Protein AF-A0A702DBI2-F1 (afdb_monomer)

Radius of gyration: 19.5 Å; Cα contacts (8 Å, |Δi|>4): 67; chains: 1; bounding box: 51×29×57 Å

Mean predicted aligned error: 9.41 Å

pLDDT: mean 83.86, std 17.31, range [49.0, 98.06]

Solvent-accessible surface area (backbone atoms only — not comparable to full-atom values): 5584 Å² total; per-residue (Å²): 134,81,80,82,54,72,39,44,66,71,56,52,32,66,75,66,74,44,53,72,69,56,49,54,52,32,36,76,68,70,76,41,86,74,68,45,73,76,43,48,58,103,85,42,94,72,46,80,45,82,50,56,28,31,53,47,68,60,54,53,53,55,58,72,71,57,79,84,78,67,83,87,63,82,76,73,89,81,84,87,87,86,86,133

Secondary structure (DSSP, 8-state):
-PPPPEE-HHHHHHHHT--HHHHHHHHHTT-SPPPEE-S--TT-TTTT---EEEEHHHHHHHHHTPPP--TTTTTSTTS-----

Structure (mmCIF, N/CA/C/O backbone):
data_AF-A0A702DBI2-F1
#
_entry.id   AF-A0A702DBI2-F1
#
loop_
_atom_site.group_PDB
_atom_site.id
_atom_site.type_symbol
_atom_site.label_atom_id
_atom_site.label_alt_id
_atom_site.label_comp_id
_atom_site.label_asym_id
_atom_site.label_entity_id
_atom_site.label_seq_id
_atom_site.pdbx_PDB_ins_code
_atom_site.Cartn_x
_atom_site.Cartn_y
_atom_site.Cartn_z
_atom_site.occupancy
_atom_site.B_iso_or_equiv
_atom_site.auth_seq_id
_atom_site.auth_comp_id
_atom_site.auth_asym_id
_atom_site.auth_atom_id
_atom_site.pdbx_PDB_model_num
ATOM 1 N N . MET A 1 1 ? -4.241 2.036 -26.837 1.00 49.31 1 MET A N 1
ATOM 2 C CA . MET A 1 1 ? -4.540 1.722 -25.423 1.00 49.31 1 MET A CA 1
ATOM 3 C C . MET A 1 1 ? -3.543 2.473 -24.562 1.00 49.31 1 MET A C 1
ATOM 5 O O . MET A 1 1 ? -2.354 2.375 -24.839 1.00 49.31 1 MET A O 1
ATOM 9 N N . ASN A 1 2 ? -4.011 3.260 -23.593 1.00 81.19 2 ASN A N 1
ATOM 10 C CA . ASN A 1 2 ? -3.125 3.994 -22.688 1.00 81.19 2 ASN A CA 1
ATOM 11 C C . ASN A 1 2 ? -2.552 3.028 -21.651 1.00 81.19 2 ASN A C 1
ATOM 13 O O . ASN A 1 2 ? -3.283 2.193 -21.121 1.00 81.19 2 ASN A O 1
ATOM 17 N N . ALA A 1 3 ? -1.250 3.122 -21.385 1.00 81.94 3 ALA A N 1
ATOM 18 C CA . ALA A 1 3 ? -0.626 2.314 -20.350 1.00 81.94 3 ALA A CA 1
ATOM 19 C C . ALA A 1 3 ? -1.229 2.666 -18.973 1.00 81.94 3 ALA A C 1
ATOM 21 O O . ALA A 1 3 ? -1.435 3.851 -18.691 1.00 81.94 3 ALA A O 1
ATOM 22 N N . PRO A 1 4 ? -1.504 1.670 -18.115 1.00 88.75 4 PRO A N 1
ATOM 23 C CA . PRO A 1 4 ? -2.051 1.909 -16.787 1.00 88.75 4 PRO A CA 1
ATOM 24 C C . PRO A 1 4 ? -1.072 2.726 -15.944 1.00 88.75 4 PRO A C 1
ATOM 26 O O . PRO A 1 4 ? 0.137 2.473 -15.927 1.00 88.75 4 PRO A O 1
ATOM 29 N N . ARG A 1 5 ? -1.605 3.722 -15.236 1.00 96.12 5 ARG A N 1
ATOM 30 C CA . ARG A 1 5 ? -0.820 4.625 -14.397 1.00 96.12 5 ARG A CA 1
ATOM 31 C C . ARG A 1 5 ? -0.302 3.891 -13.162 1.00 96.12 5 ARG A C 1
ATOM 33 O O . ARG A 1 5 ? -1.056 3.217 -12.463 1.00 96.12 5 ARG A O 1
ATOM 40 N N . LEU A 1 6 ? 0.993 4.046 -12.889 1.00 96.88 6 LEU A N 1
ATOM 41 C CA . LEU A 1 6 ? 1.662 3.446 -11.738 1.00 96.88 6 LEU A CA 1
ATOM 42 C C . LEU A 1 6 ? 1.938 4.498 -10.663 1.00 96.88 6 LEU A C 1
ATOM 44 O O . LEU A 1 6 ? 2.521 5.546 -10.947 1.00 96.88 6 LE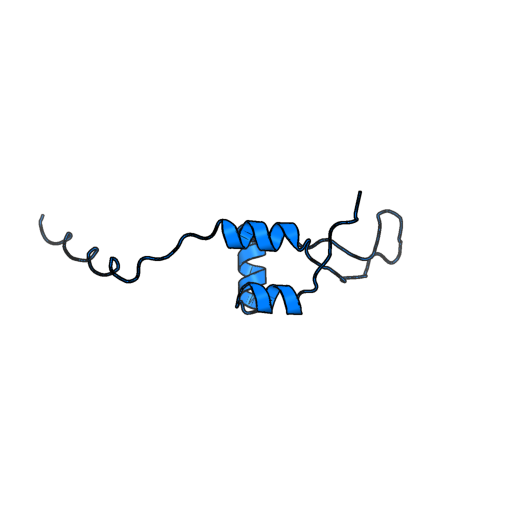U A O 1
ATOM 48 N N . ILE A 1 7 ? 1.567 4.196 -9.421 1.00 97.81 7 ILE A N 1
ATOM 49 C CA . ILE A 1 7 ? 1.768 5.070 -8.263 1.00 97.81 7 ILE A CA 1
ATOM 50 C C . ILE A 1 7 ? 2.727 4.450 -7.247 1.00 97.81 7 ILE A C 1
ATOM 52 O O . ILE A 1 7 ? 2.764 3.239 -7.015 1.00 97.81 7 ILE A O 1
ATOM 56 N N . LYS A 1 8 ? 3.556 5.303 -6.642 1.00 97.38 8 LYS A N 1
ATOM 57 C CA . LYS A 1 8 ? 4.543 4.898 -5.636 1.00 97.38 8 LYS A CA 1
ATOM 58 C C . LYS A 1 8 ? 3.911 4.768 -4.258 1.00 97.38 8 LYS A C 1
ATOM 60 O O . LYS A 1 8 ? 2.892 5.382 -3.967 1.00 97.38 8 LYS A O 1
ATOM 65 N N . LEU A 1 9 ? 4.602 4.037 -3.383 1.00 96.88 9 LEU A N 1
ATOM 66 C CA . LEU A 1 9 ? 4.185 3.782 -2.004 1.00 96.88 9 LEU A CA 1
ATOM 67 C C . LEU A 1 9 ? 3.703 5.043 -1.272 1.00 96.88 9 LEU A C 1
ATOM 69 O O . LEU A 1 9 ? 2.672 4.990 -0.624 1.00 96.88 9 LEU A O 1
ATOM 73 N N . LYS A 1 10 ? 4.401 6.180 -1.407 1.00 97.12 10 LYS A N 1
ATOM 74 C CA . LYS A 1 10 ? 3.988 7.441 -0.768 1.00 97.12 10 LYS A CA 1
ATOM 75 C C . LYS A 1 10 ? 2.545 7.830 -1.132 1.00 97.12 10 LYS A C 1
ATOM 77 O O . LYS A 1 10 ? 1.753 8.076 -0.235 1.00 97.12 10 LYS A O 1
ATOM 82 N N . ILE A 1 11 ? 2.201 7.779 -2.419 1.00 98.06 11 ILE A N 1
ATOM 83 C CA . ILE A 1 11 ? 0.861 8.109 -2.927 1.00 98.06 11 ILE A CA 1
ATOM 84 C C . ILE A 1 11 ? -0.177 7.088 -2.449 1.00 98.06 11 ILE A C 1
ATOM 86 O O . ILE A 1 11 ? -1.267 7.460 -2.034 1.00 98.06 11 ILE A O 1
ATOM 90 N N . VAL A 1 12 ? 0.171 5.796 -2.432 1.00 97.94 12 VAL A N 1
ATOM 91 C CA . VAL A 1 12 ? -0.726 4.742 -1.922 1.00 97.94 12 VAL A CA 1
ATOM 92 C C . VAL A 1 12 ? -1.084 4.978 -0.450 1.00 97.94 12 VAL A C 1
ATOM 94 O O . VAL A 1 12 ? -2.243 4.832 -0.065 1.00 97.94 12 VAL A O 1
ATOM 97 N N . LEU A 1 13 ? -0.106 5.364 0.375 1.00 97.69 13 LEU A N 1
ATOM 98 C CA . LEU A 1 13 ? -0.339 5.670 1.790 1.00 97.69 13 LEU A CA 1
ATOM 99 C C . LEU A 1 13 ? -1.213 6.915 1.969 1.00 97.69 13 LEU A C 1
ATOM 101 O O . LEU A 1 13 ? -2.072 6.911 2.847 1.00 97.69 13 LEU A O 1
ATOM 105 N N . GLU A 1 14 ? -1.023 7.939 1.131 1.00 96.62 14 GLU A N 1
ATOM 106 C CA . GLU A 1 14 ? -1.860 9.146 1.113 1.00 96.62 14 GLU A CA 1
ATOM 107 C C . GLU A 1 14 ? -3.315 8.814 0.744 1.00 96.62 14 GLU A C 1
ATOM 109 O O . GLU A 1 14 ? -4.229 9.277 1.419 1.00 96.62 14 GLU A O 1
ATOM 114 N N . TYR A 1 15 ? -3.544 7.951 -0.251 1.00 95.94 15 TYR A N 1
ATOM 115 C CA . TYR A 1 15 ? -4.895 7.540 -0.665 1.00 95.94 15 TYR A CA 1
ATOM 116 C C . TYR A 1 15 ? -5.618 6.709 0.394 1.00 95.94 15 TYR A C 1
ATOM 118 O O . TYR A 1 15 ? -6.815 6.876 0.615 1.00 95.94 15 TYR A O 1
ATOM 126 N N . CYS A 1 16 ? -4.897 5.797 1.045 1.00 94.69 16 CYS A N 1
ATOM 127 C CA . CYS A 1 16 ? -5.507 4.817 1.943 1.00 94.69 16 CYS A CA 1
ATOM 128 C C . CYS A 1 16 ? -5.503 5.249 3.415 1.00 94.69 16 CYS A C 1
ATOM 130 O O . CYS A 1 16 ? -6.037 4.523 4.251 1.00 94.69 16 CYS A O 1
ATOM 132 N N . ALA A 1 17 ? -4.858 6.375 3.748 1.00 94.19 17 ALA A N 1
ATOM 133 C CA . ALA A 1 17 ? -4.615 6.825 5.121 1.00 94.19 17 ALA A CA 1
ATOM 134 C C . ALA A 1 17 ? -4.001 5.726 6.021 1.00 94.19 17 ALA A C 1
ATOM 136 O O . ALA A 1 17 ? -4.321 5.594 7.203 1.00 94.19 17 ALA A O 1
ATOM 137 N N . PHE A 1 18 ? -3.112 4.905 5.454 1.00 94.31 18 PHE A N 1
ATOM 138 C CA . PHE A 1 18 ? -2.455 3.806 6.161 1.00 94.31 18 PHE A CA 1
ATOM 139 C C . PHE A 1 18 ? -1.033 4.158 6.577 1.00 94.31 18 PHE A C 1
ATOM 141 O O . PHE A 1 18 ? -0.304 4.866 5.885 1.00 94.31 18 PHE A O 1
ATOM 148 N N . SER A 1 19 ? -0.583 3.550 7.675 1.00 97.25 19 SER A N 1
ATOM 149 C CA . SER A 1 19 ? 0.848 3.410 7.921 1.00 97.25 19 SER A CA 1
ATOM 150 C C . SER A 1 19 ? 1.440 2.351 6.987 1.00 97.25 19 SER A C 1
ATOM 152 O O . SER A 1 19 ? 0.764 1.404 6.574 1.00 97.25 19 SER A O 1
ATOM 154 N N . ARG A 1 20 ? 2.745 2.452 6.712 1.00 97.06 20 ARG A N 1
ATOM 155 C CA . ARG A 1 20 ? 3.486 1.434 5.943 1.00 97.06 20 ARG A CA 1
ATOM 156 C C . ARG A 1 20 ? 3.304 0.030 6.517 1.00 97.06 20 ARG A C 1
ATOM 158 O O . ARG A 1 20 ? 3.084 -0.915 5.769 1.00 97.06 20 ARG A O 1
ATOM 165 N N . ALA A 1 21 ? 3.385 -0.103 7.841 1.00 97.81 21 ALA A N 1
ATOM 166 C CA . ALA A 1 21 ? 3.236 -1.389 8.513 1.00 97.81 21 ALA A CA 1
ATOM 167 C C . ALA A 1 21 ? 1.845 -1.990 8.266 1.00 97.81 21 ALA A C 1
ATOM 169 O O . ALA A 1 21 ? 1.735 -3.167 7.935 1.00 97.81 21 ALA A O 1
ATOM 170 N N . THR A 1 22 ? 0.787 -1.181 8.373 1.00 97.88 22 THR A N 1
ATOM 171 C CA . THR A 1 22 ? -0.583 -1.632 8.096 1.00 97.88 22 THR A CA 1
ATOM 172 C C . THR A 1 22 ? -0.765 -2.035 6.642 1.00 97.88 22 THR A C 1
ATOM 174 O O . THR A 1 22 ? -1.331 -3.098 6.402 1.00 97.88 22 THR A O 1
ATOM 177 N N . LEU A 1 23 ? -0.227 -1.267 5.693 1.00 97.62 23 LEU A N 1
ATOM 178 C CA . LEU A 1 23 ? -0.263 -1.633 4.278 1.00 97.62 23 LEU A CA 1
ATOM 179 C C . LEU A 1 23 ? 0.324 -3.033 4.049 1.00 97.62 23 LEU A C 1
ATOM 181 O O . LEU A 1 23 ? -0.345 -3.894 3.486 1.00 97.62 23 LEU A O 1
ATOM 185 N N . TYR A 1 24 ? 1.538 -3.295 4.542 1.00 96.44 24 TYR A N 1
ATOM 186 C CA . TYR A 1 24 ? 2.172 -4.602 4.352 1.00 96.44 24 TYR A CA 1
ATOM 187 C C . TYR A 1 24 ? 1.439 -5.741 5.068 1.00 96.44 24 TYR A C 1
ATOM 189 O O . TYR A 1 24 ? 1.386 -6.844 4.528 1.00 96.44 24 TYR A O 1
ATOM 197 N N . ARG A 1 25 ? 0.826 -5.500 6.239 1.00 98.06 25 ARG A N 1
ATOM 198 C CA . ARG A 1 25 ? -0.046 -6.508 6.871 1.00 98.06 25 ARG A CA 1
ATOM 199 C C . ARG A 1 25 ? -1.261 -6.826 6.002 1.00 98.06 25 ARG A C 1
ATOM 201 O O . ARG A 1 25 ? -1.602 -7.995 5.882 1.00 98.06 25 ARG A O 1
ATOM 208 N N . GLN A 1 26 ? -1.893 -5.816 5.400 1.00 97.31 26 GLN A N 1
ATOM 209 C CA . GLN A 1 26 ? -3.055 -6.023 4.531 1.00 97.31 26 GLN A CA 1
ATOM 210 C C . GLN A 1 26 ? -2.680 -6.748 3.235 1.00 97.31 26 GLN A C 1
ATOM 212 O O . GLN A 1 26 ? -3.414 -7.638 2.822 1.00 97.31 26 GLN A O 1
ATOM 217 N N . ILE A 1 27 ? -1.523 -6.429 2.641 1.00 97.00 27 ILE A N 1
A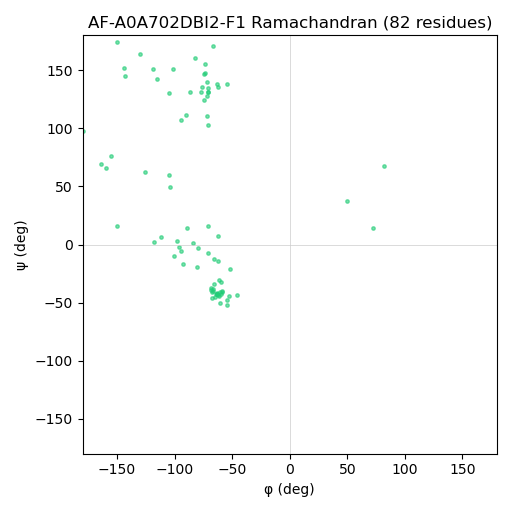TOM 218 C CA . ILE A 1 27 ? -0.987 -7.164 1.483 1.00 97.00 27 ILE A CA 1
ATOM 219 C C . ILE A 1 27 ? -0.741 -8.628 1.866 1.00 97.00 27 ILE A C 1
ATOM 221 O O . ILE A 1 27 ? -1.249 -9.524 1.206 1.00 97.00 27 ILE A O 1
ATOM 225 N N . LYS A 1 28 ? -0.043 -8.887 2.984 1.00 96.81 28 LYS A N 1
ATOM 226 C CA . LYS A 1 28 ? 0.213 -10.257 3.466 1.00 96.81 28 LYS A CA 1
ATOM 227 C C . LYS A 1 28 ? -1.078 -11.032 3.763 1.00 96.81 28 LYS A C 1
ATOM 229 O O . LYS A 1 28 ? -1.104 -12.245 3.600 1.00 96.81 28 LYS A O 1
ATOM 234 N N . ALA A 1 29 ? -2.126 -10.343 4.210 1.00 97.12 29 ALA A N 1
ATOM 235 C CA . ALA A 1 29 ? -3.441 -10.928 4.460 1.00 97.12 29 ALA A CA 1
ATOM 236 C C . ALA A 1 29 ? -4.289 -11.116 3.184 1.00 97.12 29 ALA A C 1
ATOM 238 O O . ALA A 1 29 ? -5.403 -11.615 3.282 1.00 97.12 29 ALA A O 1
ATOM 239 N N . GLY A 1 30 ? -3.811 -10.697 2.005 1.00 96.56 30 GLY A N 1
ATOM 240 C CA . GLY A 1 30 ? -4.573 -10.766 0.751 1.00 96.56 30 GLY A CA 1
ATOM 241 C C . GLY A 1 30 ? -5.717 -9.748 0.657 1.00 96.56 30 GLY A C 1
ATOM 242 O O . GLY A 1 30 ? -6.588 -9.859 -0.199 1.00 96.56 30 GLY A O 1
ATOM 243 N N . HIS A 1 31 ? -5.738 -8.741 1.531 1.00 96.50 31 HIS A N 1
ATOM 244 C CA . HIS A 1 31 ? -6.801 -7.736 1.610 1.00 96.50 31 HIS A CA 1
ATOM 245 C C . HIS A 1 31 ? -6.473 -6.432 0.878 1.00 96.50 31 HIS A C 1
ATOM 247 O O . HIS A 1 31 ? -7.239 -5.467 0.985 1.00 96.50 31 HIS A O 1
ATOM 253 N N . PHE A 1 32 ? -5.323 -6.355 0.209 1.00 97.62 32 PHE A N 1
ATOM 254 C CA . PHE A 1 32 ? -4.839 -5.172 -0.498 1.00 97.62 32 PHE A CA 1
ATOM 255 C C . PHE A 1 32 ? -4.110 -5.582 -1.787 1.00 97.62 32 PHE A C 1
ATOM 257 O O . PHE A 1 32 ? -3.430 -6.608 -1.755 1.00 97.62 32 PHE A O 1
ATOM 264 N N . PRO A 1 33 ? -4.204 -4.801 -2.883 1.00 97.62 33 PRO A N 1
ATOM 265 C CA . PRO A 1 33 ? -3.520 -5.107 -4.139 1.00 97.62 33 PRO A CA 1
ATOM 266 C C . PRO A 1 33 ? -2.005 -5.303 -3.992 1.00 97.62 33 PRO A C 1
ATOM 268 O O . PRO A 1 33 ? -1.318 -4.547 -3.293 1.00 97.62 33 PRO A O 1
ATOM 271 N N . GLU A 1 34 ? -1.466 -6.303 -4.684 1.00 96.75 34 GLU A N 1
ATOM 272 C CA . GLU A 1 34 ? -0.027 -6.550 -4.702 1.00 96.75 34 GLU A CA 1
ATOM 273 C C . GLU A 1 34 ? 0.719 -5.513 -5.559 1.00 96.75 34 GLU A C 1
ATOM 275 O O . GLU A 1 34 ? 0.188 -5.003 -6.546 1.00 96.75 34 GL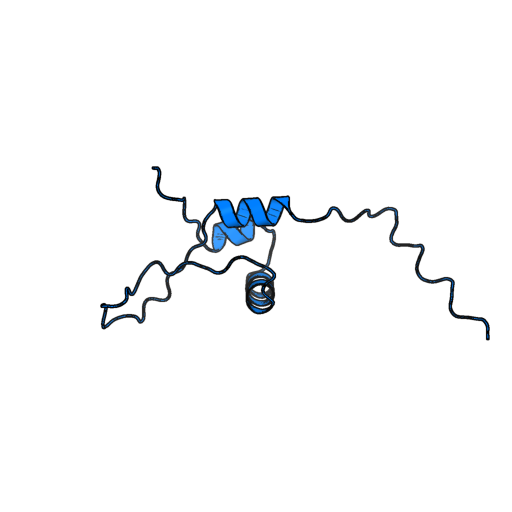U A O 1
ATOM 280 N N . PRO A 1 35 ? 1.965 -5.169 -5.197 1.00 95.56 35 PRO A N 1
ATOM 281 C CA . PRO A 1 35 ? 2.770 -4.274 -6.006 1.00 95.56 35 PRO A CA 1
ATOM 282 C C . PRO A 1 35 ? 3.308 -4.941 -7.279 1.00 95.56 35 PRO A C 1
ATOM 284 O O . PRO A 1 35 ? 3.759 -6.084 -7.274 1.00 95.56 35 PRO A O 1
ATOM 287 N N . VAL A 1 36 ? 3.423 -4.154 -8.343 1.00 93.19 36 VAL A N 1
ATOM 288 C CA . VAL A 1 36 ? 4.141 -4.496 -9.571 1.00 93.19 36 VAL A CA 1
ATOM 289 C C . VAL A 1 36 ? 5.622 -4.134 -9.424 1.00 93.19 36 VAL A C 1
ATOM 291 O O . VAL A 1 36 ? 5.975 -3.017 -9.026 1.00 93.19 36 VAL A O 1
ATOM 294 N N . ARG A 1 37 ? 6.512 -5.068 -9.775 1.00 90.31 37 ARG A N 1
ATOM 295 C CA . ARG A 1 37 ? 7.958 -4.811 -9.867 1.00 90.31 37 ARG A CA 1
ATOM 296 C C . ARG A 1 37 ? 8.255 -3.918 -11.070 1.00 90.31 37 ARG A C 1
ATOM 298 O O . ARG A 1 37 ? 7.792 -4.189 -12.171 1.00 90.31 37 ARG A O 1
ATOM 305 N N . LEU A 1 38 ? 9.044 -2.869 -10.862 1.00 88.62 38 LEU A N 1
ATOM 306 C CA . LEU A 1 38 ? 9.428 -1.934 -11.928 1.00 88.62 38 LEU A CA 1
ATOM 307 C C . LEU A 1 38 ? 10.744 -2.302 -12.612 1.00 88.62 38 LEU A C 1
ATOM 309 O O . LEU A 1 38 ? 11.062 -1.764 -13.666 1.00 88.62 38 LEU A O 1
ATOM 313 N N . THR A 1 39 ? 11.539 -3.156 -11.978 1.00 83.69 39 THR A N 1
ATOM 314 C CA . THR A 1 39 ? 12.908 -3.465 -12.380 1.00 83.69 39 THR A CA 1
ATOM 315 C C . THR A 1 39 ? 13.217 -4.943 -12.127 1.00 83.69 39 THR A C 1
ATOM 317 O O . THR A 1 39 ? 12.642 -5.560 -11.224 1.00 83.69 39 THR A O 1
ATOM 320 N N . GLY A 1 40 ? 14.131 -5.511 -12.924 1.00 66.88 40 GLY A N 1
ATOM 321 C CA . GLY A 1 40 ? 14.518 -6.925 -12.857 1.00 66.88 40 GLY A CA 1
ATOM 322 C C . GLY A 1 40 ? 13.557 -7.854 -13.605 1.00 66.88 40 GLY A C 1
ATOM 323 O O . GLY A 1 40 ? 12.852 -8.645 -12.980 1.00 66.88 40 GLY A O 1
ATOM 32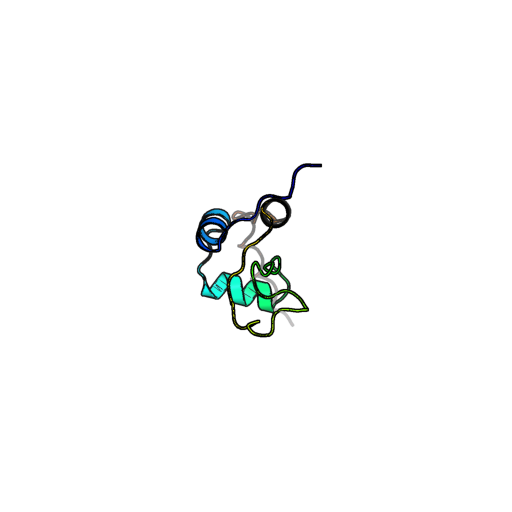4 N N . GLY A 1 41 ? 13.520 -7.740 -14.938 1.00 64.50 41 GLY A N 1
ATOM 325 C CA . GLY A 1 41 ? 12.788 -8.670 -15.806 1.00 64.50 41 GLY A CA 1
ATOM 326 C C . GLY A 1 41 ? 13.389 -10.082 -15.795 1.00 64.50 41 GLY A C 1
ATOM 327 O O . GLY A 1 41 ? 14.485 -10.286 -15.282 1.00 64.50 41 GLY A O 1
ATOM 328 N N . LEU A 1 42 ? 12.684 -11.048 -16.398 1.00 57.84 42 LEU A N 1
ATOM 329 C CA . LEU A 1 42 ? 13.047 -12.481 -16.420 1.00 57.84 42 LEU A CA 1
ATOM 330 C C . LEU A 1 42 ? 14.491 -12.777 -16.884 1.00 57.84 42 LEU A C 1
ATOM 332 O O . LEU A 1 42 ? 15.024 -13.826 -16.544 1.00 57.84 42 LEU A O 1
ATOM 336 N N . ASN A 1 43 ? 15.123 -11.852 -17.615 1.00 58.75 43 ASN A N 1
ATOM 337 C CA . ASN A 1 43 ? 16.445 -12.021 -18.226 1.00 58.75 43 ASN A CA 1
ATOM 338 C C . ASN A 1 43 ? 17.541 -11.140 -17.596 1.00 58.75 43 ASN A C 1
ATOM 340 O O . ASN A 1 43 ? 18.644 -11.070 -18.134 1.00 58.75 43 ASN A O 1
ATOM 344 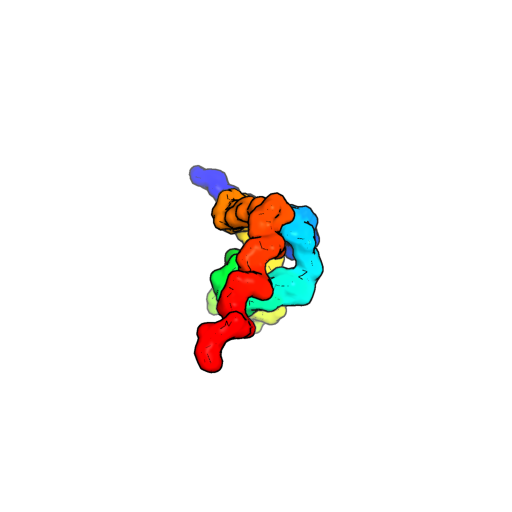N N . ASP A 1 44 ? 17.257 -10.427 -16.503 1.00 60.38 44 ASP A N 1
ATOM 345 C CA . ASP A 1 44 ? 18.242 -9.551 -15.864 1.00 60.38 44 ASP A CA 1
ATOM 346 C C . ASP A 1 44 ? 18.961 -10.287 -14.723 1.00 60.38 44 ASP A C 1
ATOM 348 O O . ASP A 1 44 ? 18.395 -10.523 -13.654 1.00 60.38 44 ASP A O 1
ATOM 352 N N . ALA A 1 45 ? 20.230 -10.641 -14.948 1.00 59.69 45 ALA A N 1
ATOM 353 C CA . ALA A 1 45 ? 21.100 -11.269 -13.950 1.00 59.69 45 ALA A CA 1
ATOM 354 C C . ALA A 1 45 ? 21.349 -10.372 -12.719 1.00 59.69 45 ALA A C 1
ATOM 356 O O . ALA A 1 45 ? 21.780 -10.862 -11.675 1.00 59.69 45 ALA A O 1
ATOM 357 N N . ASN A 1 46 ? 21.027 -9.075 -12.803 1.00 60.31 46 ASN A N 1
ATOM 358 C CA . ASN A 1 46 ? 21.004 -8.144 -11.680 1.00 60.31 46 ASN A CA 1
ATOM 359 C C . ASN A 1 46 ? 19.558 -7.848 -11.228 1.00 60.31 46 ASN A C 1
ATOM 361 O O . ASN A 1 46 ? 19.145 -6.708 -11.008 1.00 60.31 46 ASN A O 1
ATOM 365 N N . ALA A 1 47 ? 18.774 -8.914 -11.028 1.00 56.28 47 ALA A N 1
ATOM 366 C CA . ALA A 1 47 ? 17.385 -8.897 -10.556 1.00 56.28 47 ALA A CA 1
ATOM 367 C C . ALA A 1 47 ? 17.171 -8.323 -9.133 1.00 56.28 47 ALA A C 1
ATOM 369 O O . ALA A 1 47 ? 16.058 -8.382 -8.604 1.00 56.28 47 ALA A O 1
ATOM 370 N N . VAL A 1 48 ? 18.205 -7.759 -8.497 1.00 58.62 48 VAL A N 1
ATOM 371 C CA . VAL A 1 48 ? 18.211 -7.283 -7.096 1.00 58.62 48 VAL A CA 1
ATOM 372 C C . VAL A 1 48 ? 17.369 -6.018 -6.902 1.00 58.62 48 VAL A C 1
ATOM 374 O O . VAL A 1 48 ? 17.142 -5.549 -5.784 1.00 58.62 48 VAL A O 1
ATOM 377 N N . SER A 1 49 ? 16.882 -5.435 -7.989 1.00 64.38 49 SER A N 1
ATOM 378 C CA . SER A 1 49 ? 16.174 -4.174 -7.940 1.00 64.38 49 SER A CA 1
ATOM 379 C C . SER A 1 49 ? 14.781 -4.351 -7.297 1.00 64.38 49 SER A C 1
ATOM 381 O O . SER A 1 49 ? 13.886 -5.004 -7.831 1.00 64.38 49 SER A O 1
ATOM 383 N N . ARG A 1 50 ? 14.621 -3.787 -6.087 1.00 75.25 50 ARG A N 1
ATOM 384 C CA . ARG A 1 50 ? 13.425 -3.888 -5.215 1.00 75.25 50 ARG A CA 1
ATOM 385 C C . ARG A 1 50 ? 12.393 -2.785 -5.475 1.00 75.25 50 ARG A C 1
ATOM 387 O O . ARG A 1 50 ? 11.536 -2.519 -4.633 1.00 75.25 50 ARG A O 1
ATOM 394 N N . SER A 1 51 ? 12.519 -2.073 -6.594 1.00 88.31 51 SER A N 1
ATOM 395 C CA . SER A 1 51 ? 11.636 -0.952 -6.904 1.00 88.31 51 SER A CA 1
ATOM 396 C C . SER A 1 51 ? 10.273 -1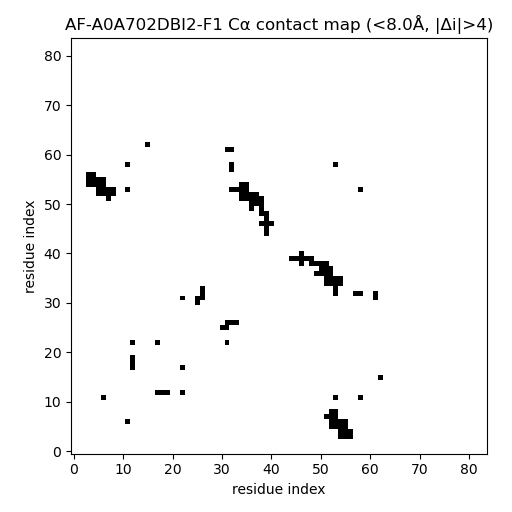.482 -7.320 1.00 88.31 51 SER A C 1
ATOM 398 O O . SER A 1 51 ? 10.160 -2.270 -8.258 1.00 88.31 51 SER A O 1
ATOM 400 N N . VAL A 1 52 ? 9.234 -1.025 -6.629 1.00 93.94 52 VAL A N 1
ATOM 401 C CA . VAL A 1 52 ? 7.856 -1.421 -6.906 1.00 93.94 52 VAL A CA 1
ATOM 402 C C . VAL A 1 52 ? 6.926 -0.214 -7.037 1.00 93.94 52 VAL A C 1
ATOM 404 O O . VAL A 1 52 ? 7.292 0.911 -6.660 1.00 93.94 52 VAL A O 1
ATOM 407 N N . ALA A 1 53 ? 5.744 -0.446 -7.600 1.00 96.25 53 ALA A N 1
ATOM 408 C CA . ALA A 1 53 ? 4.623 0.487 -7.678 1.00 96.25 53 ALA A CA 1
ATOM 409 C C . ALA A 1 53 ? 3.292 -0.280 -7.679 1.00 96.25 53 ALA A C 1
ATOM 411 O O . ALA A 1 53 ? 3.289 -1.501 -7.756 1.00 96.25 53 ALA A O 1
ATOM 412 N N . TRP A 1 54 ? 2.172 0.431 -7.621 1.00 97.56 54 TRP A N 1
ATOM 413 C CA . TRP A 1 54 ? 0.827 -0.136 -7.745 1.00 97.56 54 TRP A CA 1
ATOM 414 C C . TRP A 1 54 ? 0.126 0.460 -8.952 1.00 97.56 54 TRP A C 1
ATOM 416 O O . TRP A 1 54 ? 0.402 1.610 -9.306 1.00 97.56 54 TRP A O 1
ATOM 426 N N . ARG A 1 55 ? -0.790 -0.291 -9.563 1.00 97.31 55 ARG A N 1
ATOM 427 C CA . ARG A 1 55 ? -1.688 0.276 -10.569 1.00 97.31 55 ARG A CA 1
ATOM 428 C C . ARG A 1 55 ? -2.691 1.170 -9.857 1.00 97.31 55 ARG A C 1
ATOM 430 O O . ARG A 1 55 ? -3.324 0.753 -8.891 1.00 97.31 55 ARG A O 1
ATOM 437 N N . GLU A 1 56 ? -2.819 2.406 -10.318 1.00 97.56 56 GLU A N 1
ATOM 438 C CA . GLU A 1 56 ? -3.732 3.378 -9.709 1.00 97.56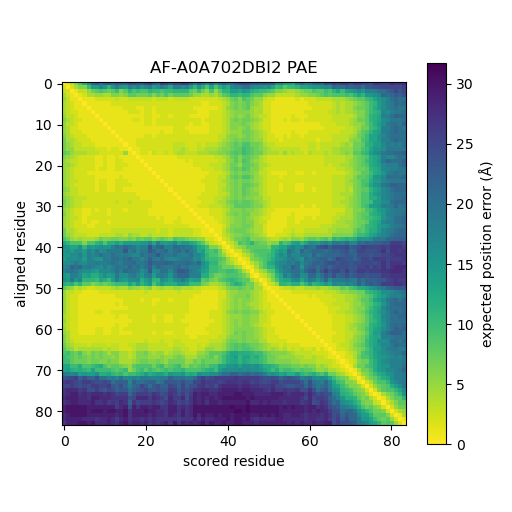 56 GLU A CA 1
ATOM 439 C C . GLU A 1 56 ? -5.182 2.874 -9.736 1.00 97.56 56 GLU A C 1
ATOM 441 O O . GLU A 1 56 ? -5.889 2.978 -8.738 1.00 97.56 56 GLU A O 1
ATOM 446 N N . GLU A 1 57 ? -5.586 2.235 -10.836 1.00 97.06 57 GLU A N 1
ATOM 447 C CA . GLU A 1 57 ? -6.923 1.658 -11.012 1.00 97.06 57 GLU A CA 1
ATOM 448 C C . GLU A 1 57 ? -7.272 0.602 -9.948 1.00 97.06 57 GLU A C 1
ATOM 450 O O . GLU A 1 57 ? -8.377 0.616 -9.412 1.00 97.06 57 GLU A O 1
ATOM 455 N N . GLU A 1 58 ? -6.323 -0.262 -9.572 1.00 97.50 58 GLU A N 1
ATOM 456 C CA . GLU A 1 58 ? -6.539 -1.301 -8.558 1.00 97.50 58 GLU A CA 1
ATOM 457 C C . GLU A 1 58 ? -6.719 -0.688 -7.168 1.00 97.50 58 GLU A C 1
ATOM 459 O O . GLU A 1 58 ? -7.551 -1.151 -6.386 1.00 97.50 58 GLU A O 1
ATOM 464 N N . ILE A 1 59 ? -5.975 0.383 -6.864 1.00 97.69 59 ILE A N 1
ATOM 465 C CA . ILE A 1 59 ? -6.121 1.110 -5.598 1.00 97.69 59 ILE A CA 1
ATOM 466 C C . ILE A 1 59 ? -7.479 1.814 -5.538 1.00 97.69 59 ILE A C 1
ATOM 468 O O . ILE A 1 59 ? -8.180 1.698 -4.533 1.00 97.69 59 ILE A O 1
ATOM 472 N N . LEU A 1 60 ? -7.888 2.495 -6.612 1.00 96.81 60 LEU A N 1
ATOM 473 C CA . LEU A 1 60 ? -9.189 3.168 -6.678 1.00 96.81 60 LEU A CA 1
ATOM 474 C C . LEU A 1 60 ? -10.350 2.172 -6.562 1.00 96.81 60 LEU A C 1
ATOM 476 O O . LEU A 1 60 ? -11.284 2.399 -5.790 1.00 96.81 60 LEU A O 1
ATOM 480 N N . GLN A 1 61 ? -10.268 1.036 -7.257 1.00 97.00 61 GLN A N 1
ATOM 481 C CA . GLN A 1 61 ? -11.266 -0.031 -7.163 1.00 97.00 61 GLN A CA 1
ATOM 482 C C . GLN A 1 61 ? -11.333 -0.625 -5.750 1.00 97.00 61 GLN A C 1
ATOM 484 O O . GLN A 1 61 ? -12.420 -0.863 -5.217 1.00 97.00 61 GLN A O 1
ATOM 489 N N . TRP A 1 62 ? -10.178 -0.838 -5.117 1.00 96.56 62 TRP A N 1
ATOM 490 C CA . TRP A 1 62 ? -10.101 -1.300 -3.734 1.00 96.56 62 TRP A CA 1
ATOM 491 C C . TRP A 1 62 ? -10.767 -0.319 -2.758 1.00 96.56 62 TRP A C 1
ATOM 493 O O . TRP A 1 62 ? -11.496 -0.758 -1.866 1.00 96.56 62 TRP A O 1
ATOM 503 N N . MET A 1 63 ? -10.573 0.993 -2.945 1.00 95.56 63 MET A N 1
ATOM 504 C CA . MET A 1 63 ? -11.213 2.035 -2.130 1.00 95.56 63 MET A CA 1
ATOM 505 C C . MET A 1 63 ? -12.732 2.044 -2.319 1.00 95.56 63 MET A C 1
ATOM 507 O O . MET A 1 63 ? -13.469 2.091 -1.334 1.00 95.56 63 MET A O 1
ATOM 511 N N . ALA A 1 64 ? -13.201 1.954 -3.566 1.00 95.81 64 ALA A N 1
ATOM 512 C CA . ALA A 1 64 ? -14.626 1.965 -3.897 1.00 95.81 64 ALA A CA 1
ATOM 513 C C . ALA A 1 64 ? -15.395 0.786 -3.272 1.00 95.81 64 ALA A C 1
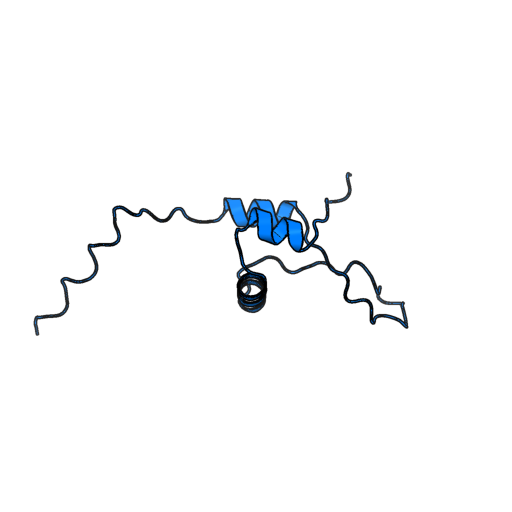ATOM 515 O O . ALA A 1 64 ? -16.564 0.926 -2.920 1.00 95.81 64 ALA A O 1
ATOM 516 N N . ASN A 1 65 ? -14.727 -0.354 -3.077 1.00 94.94 65 ASN A N 1
ATOM 517 C CA . ASN A 1 65 ? -15.319 -1.559 -2.494 1.00 94.94 65 ASN A CA 1
ATOM 518 C C . ASN A 1 65 ? -15.333 -1.566 -0.951 1.00 94.94 65 ASN A C 1
ATOM 520 O O . ASN A 1 65 ? -15.760 -2.553 -0.345 1.00 94.94 65 ASN A O 1
ATOM 524 N N . ARG A 1 66 ? -14.849 -0.512 -0.275 1.00 92.44 66 ARG A N 1
ATOM 525 C CA . ARG A 1 66 ? -14.874 -0.450 1.194 1.00 92.44 66 ARG A CA 1
ATOM 526 C C . ARG A 1 66 ? -16.268 -0.120 1.720 1.00 92.44 66 ARG A C 1
ATOM 528 O O . ARG A 1 66 ? -16.913 0.834 1.297 1.00 92.44 66 ARG A O 1
ATOM 535 N N . GLN A 1 67 ? -16.716 -0.912 2.690 1.00 90.06 67 GLN A N 1
ATOM 536 C CA . GLN A 1 67 ? -17.991 -0.699 3.361 1.00 90.06 67 GLN A CA 1
ATOM 537 C C . GLN A 1 67 ? -17.922 0.520 4.282 1.00 90.06 67 GLN A C 1
ATOM 539 O O . GLN A 1 67 ? -16.938 0.734 4.994 1.00 90.06 67 GLN A O 1
ATOM 544 N N . ARG A 1 68 ? -19.001 1.306 4.295 1.00 88.88 68 ARG A N 1
ATOM 545 C CA . ARG A 1 68 ? -19.190 2.357 5.296 1.00 88.88 68 ARG A CA 1
ATOM 546 C C . ARG A 1 68 ? -19.478 1.698 6.637 1.00 88.88 68 ARG A C 1
ATOM 548 O O . ARG A 1 68 ? -20.301 0.792 6.709 1.00 88.88 68 ARG A O 1
ATOM 555 N N . VAL A 1 69 ? -18.828 2.176 7.690 1.00 88.25 69 VAL A N 1
ATOM 556 C CA . VAL A 1 69 ? -19.115 1.743 9.059 1.00 88.25 69 VAL A CA 1
ATOM 557 C C . VAL A 1 69 ? -20.188 2.676 9.633 1.00 88.25 69 VAL A C 1
ATOM 559 O O . VAL A 1 69 ? -19.893 3.858 9.832 1.00 88.25 69 VAL A O 1
ATOM 562 N N . PRO A 1 70 ? -21.428 2.208 9.880 1.00 85.69 70 PRO A N 1
ATOM 563 C CA . PRO A 1 70 ? -22.447 3.022 10.528 1.00 85.69 70 PRO A CA 1
ATOM 564 C C . PRO A 1 70 ? -22.082 3.210 12.005 1.00 85.69 70 PRO A C 1
ATOM 566 O O . PRO A 1 70 ? -22.274 2.324 12.833 1.00 85.69 70 PRO A O 1
ATOM 569 N N . LEU A 1 71 ? -21.561 4.389 12.351 1.00 81.75 71 LEU A N 1
ATOM 570 C CA . LEU A 1 71 ? -21.174 4.720 13.731 1.00 81.75 71 LEU A CA 1
ATOM 571 C C . LEU A 1 71 ? -22.369 4.781 14.705 1.00 81.75 71 LEU A C 1
ATOM 573 O O . LEU A 1 71 ? -22.173 4.807 15.918 1.00 81.75 71 LEU A O 1
ATOM 577 N N . SER A 1 72 ? -23.604 4.798 14.195 1.00 80.31 72 SER A N 1
ATOM 578 C CA . SER A 1 72 ? -24.839 4.819 14.986 1.00 80.31 72 SER A CA 1
ATOM 579 C C . SER A 1 72 ? -25.268 3.448 15.526 1.00 80.31 72 SER A C 1
ATOM 581 O O . SER A 1 72 ? -26.047 3.398 16.476 1.00 80.31 72 SER A O 1
ATOM 583 N N . GLU A 1 73 ? -24.787 2.338 14.957 1.00 64.19 73 GLU A N 1
ATOM 584 C CA . GLU A 1 73 ? -25.281 0.983 15.274 1.00 64.19 73 GLU A CA 1
ATOM 585 C C . GLU A 1 73 ? -24.377 0.198 16.241 1.00 64.19 73 GLU A C 1
ATOM 587 O O . GLU A 1 73 ? -24.788 -0.823 16.795 1.00 64.19 73 GLU A O 1
ATOM 592 N N . THR A 1 74 ? -23.179 0.705 16.537 1.00 58.38 74 THR A N 1
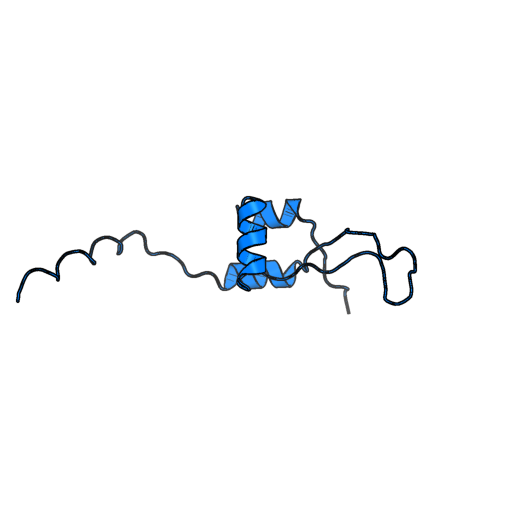ATOM 593 C CA . THR A 1 74 ? -22.114 0.011 17.285 1.00 58.38 74 THR A CA 1
ATOM 594 C C . THR A 1 74 ? -22.379 -0.188 18.792 1.00 58.38 74 THR A C 1
ATOM 596 O O . THR A 1 74 ? -21.453 -0.481 19.538 1.00 58.38 74 THR A O 1
ATOM 599 N N . ARG A 1 75 ? -23.620 -0.040 19.283 1.00 58.81 75 ARG A N 1
ATOM 600 C CA . ARG A 1 75 ? -23.967 -0.178 20.720 1.00 58.81 75 ARG A CA 1
ATOM 601 C C . ARG A 1 75 ? -24.951 -1.299 21.073 1.00 58.81 75 ARG A C 1
ATOM 603 O O . ARG A 1 75 ? -25.312 -1.412 22.239 1.00 58.81 75 ARG A O 1
ATOM 610 N N . LYS A 1 76 ? -25.415 -2.126 20.128 1.00 54.34 76 LYS A N 1
ATOM 611 C CA . LYS A 1 76 ? -26.451 -3.142 20.437 1.00 54.34 76 LYS A CA 1
ATOM 612 C C . LYS A 1 76 ? -25.942 -4.557 20.737 1.00 54.34 76 LYS A C 1
ATOM 614 O O . LYS A 1 76 ? -26.753 -5.409 21.086 1.00 54.34 76 LYS A O 1
ATOM 619 N N . VAL A 1 77 ? -24.638 -4.822 20.670 1.00 55.38 77 VAL A N 1
ATOM 620 C CA . VAL A 1 77 ? -24.084 -6.173 20.880 1.00 55.38 77 VAL A CA 1
ATOM 621 C C . VAL A 1 77 ? -23.417 -6.292 22.255 1.00 55.38 77 VAL A C 1
ATOM 623 O O . VAL A 1 77 ? -22.230 -6.548 22.335 1.00 55.38 77 VAL A O 1
ATOM 626 N N . GLU A 1 78 ? -24.155 -6.078 23.350 1.00 55.19 78 GLU A N 1
ATOM 627 C CA . GLU A 1 78 ? -23.681 -6.504 24.689 1.00 55.19 78 GLU A CA 1
ATOM 628 C C . GLU A 1 78 ? -24.807 -6.875 25.677 1.00 55.19 78 GLU A C 1
ATOM 630 O O . GLU A 1 78 ? -24.588 -6.996 26.875 1.00 55.19 78 GLU A O 1
ATOM 635 N N . GLN A 1 79 ? -26.038 -7.108 25.206 1.00 50.72 79 GLN A N 1
ATOM 636 C CA . GLN A 1 79 ? -27.145 -7.549 26.070 1.00 50.72 79 GLN A CA 1
ATOM 637 C C . GLN A 1 79 ? -27.789 -8.837 25.556 1.00 50.72 79 GLN A C 1
ATOM 639 O O . GLN A 1 79 ? -28.957 -8.850 25.181 1.00 50.72 79 GLN A O 1
ATOM 644 N N . LYS A 1 80 ? -27.026 -9.933 25.492 1.00 53.47 80 LYS A N 1
ATOM 645 C CA . LYS A 1 80 ? -27.585 -11.299 25.446 1.00 53.47 80 LYS A CA 1
ATOM 646 C C . LYS A 1 80 ? -26.513 -12.342 25.773 1.00 53.47 80 LYS A C 1
ATOM 648 O O . LYS A 1 80 ? -26.064 -13.087 24.913 1.00 53.47 80 LYS A O 1
ATOM 653 N N . SER A 1 81 ? -26.070 -12.375 27.025 1.00 52.91 81 SER A N 1
ATOM 654 C CA . SER A 1 81 ? -25.421 -13.544 27.644 1.00 52.91 81 SER A CA 1
ATOM 655 C C . SER A 1 81 ? -25.519 -13.414 29.163 1.00 52.91 81 SER A C 1
ATOM 657 O O . SER A 1 81 ? -24.536 -13.186 29.852 1.00 52.91 81 SER A O 1
ATOM 659 N N . SER A 1 82 ? -26.747 -13.470 29.679 1.00 50.69 82 SER A N 1
ATOM 660 C CA . SER A 1 82 ? -27.006 -13.814 31.080 1.00 50.69 82 SER A CA 1
ATOM 661 C C . SER A 1 82 ? -28.424 -14.372 31.189 1.00 50.69 82 SER A C 1
ATOM 663 O O . SER A 1 82 ? -29.388 -13.674 31.492 1.00 50.69 82 SER A O 1
ATOM 665 N N . SER A 1 83 ? -28.565 -15.619 30.757 1.00 49.00 83 SER A N 1
ATOM 666 C CA . SER A 1 83 ? -29.605 -16.568 31.164 1.00 49.00 83 SER A CA 1
ATOM 667 C C . SER A 1 83 ? -29.336 -17.853 30.405 1.00 49.00 83 SER A C 1
ATOM 669 O O . SER A 1 83 ? -29.641 -17.933 29.215 1.00 49.00 83 SER A O 1
ATOM 671 N N . LEU A 1 84 ? -28.666 -18.787 31.069 1.00 51.03 84 LEU A N 1
ATOM 672 C CA . LEU A 1 84 ? -29.165 -20.117 31.422 1.00 51.03 84 LEU A CA 1
ATOM 673 C C . LEU A 1 84 ? -28.172 -20.746 32.406 1.00 51.03 84 LEU A C 1
ATOM 675 O O . LEU A 1 84 ? -26.952 -20.563 32.191 1.00 51.03 84 LEU A O 1
#

Foldseek 3Di:
DDDFDWAAPVVLCVLVVDDPVVQVVCVVVVLADDWDDPDQPPPDPPNVRPDTTDGPVRSVVSVVPDDDDDPVPVPDPDPPDPDD

InterPro domains:
  IPR010260 DNA-binding transcriptional activator AlpA [PF05930] (5-63)

Sequence (84 aa):
MNAPRLIKLKIVLEYCAFSRATLYRQIKAGHFPEPVRLTGGLNDANAVSRSVAWREEEILQWMANRQRVPLSETRKVEQKSSSL

Nearest PDB structures (foldseek):
  8c3t-assembly1_A  TM=9.487E-01  e=3.715E-03  Achromobacter xylosoxidans NBRC 15126 = ATCC 27061
  3ucs-assembly1_A  TM=7.478E-01  e=1.351E+00  Klebsiella pneumoniae 342
  7r72-assembly1_n  TM=5.502E-01  e=3.528E+00  Saccharomyces cerevisiae BY4741

Organism: Salmonella diarizonae (NCBI:txid59204)